Protein AF-A0A4R6VNT1-F1 (afdb_monomer)

Mean predicted aligned error: 5.86 Å

Structure (mmCIF, N/CA/C/O backbone):
data_AF-A0A4R6VNT1-F1
#
_entry.id   AF-A0A4R6VNT1-F1
#
loop_
_atom_site.group_PDB
_atom_site.id
_atom_site.type_symbol
_atom_site.label_atom_id
_atom_site.label_alt_id
_atom_site.label_comp_id
_atom_site.label_asym_id
_atom_site.label_entity_id
_atom_site.label_seq_id
_atom_site.pdbx_PDB_ins_code
_atom_site.Cartn_x
_atom_site.Cartn_y
_atom_site.Cartn_z
_atom_site.occupancy
_atom_site.B_iso_or_equiv
_atom_site.auth_seq_id
_atom_site.auth_comp_id
_atom_site.auth_asym_id
_atom_site.auth_atom_id
_atom_site.pdbx_PDB_model_num
ATOM 1 N N . MET A 1 1 ? 21.030 -1.553 -12.590 1.00 51.94 1 MET A N 1
ATOM 2 C CA . MET A 1 1 ? 19.910 -1.938 -13.469 1.00 51.94 1 MET A CA 1
ATOM 3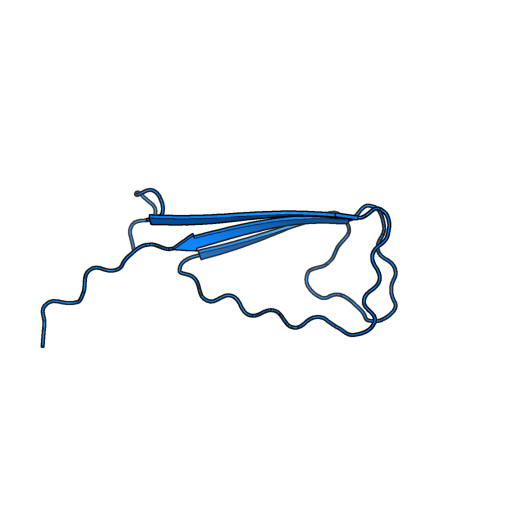 C C . MET A 1 1 ? 19.195 -0.652 -13.835 1.00 51.94 1 MET A C 1
ATOM 5 O O . MET A 1 1 ? 18.856 0.079 -12.916 1.00 51.94 1 MET A O 1
ATOM 9 N N . SER A 1 2 ? 19.154 -0.282 -15.120 1.00 53.47 2 SER A N 1
ATOM 10 C CA . SER A 1 2 ? 18.778 1.074 -15.556 1.00 53.47 2 SER A CA 1
ATOM 11 C C . SER A 1 2 ? 17.342 1.421 -15.161 1.00 53.47 2 SER A C 1
ATOM 13 O O . SER A 1 2 ? 16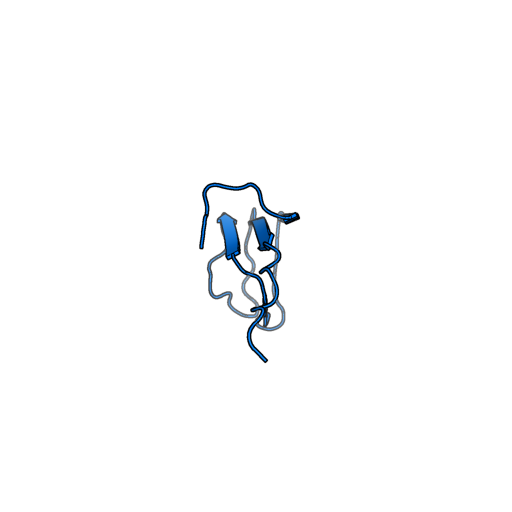.397 1.055 -15.852 1.00 53.47 2 SER A O 1
ATOM 15 N N . GLU A 1 3 ? 17.203 2.203 -14.090 1.00 57.28 3 GLU A N 1
ATOM 16 C CA . GLU A 1 3 ? 15.994 2.968 -13.752 1.00 57.28 3 GLU A CA 1
ATOM 17 C C . GLU A 1 3 ? 15.683 4.057 -14.807 1.00 57.28 3 GLU A C 1
ATOM 19 O O . GLU A 1 3 ? 14.659 4.728 -14.720 1.00 57.28 3 GLU A O 1
ATOM 24 N N . ASP A 1 4 ? 16.545 4.216 -15.821 1.00 73.44 4 ASP A N 1
ATOM 25 C CA . ASP A 1 4 ? 16.414 5.188 -16.913 1.00 73.44 4 ASP A CA 1
ATOM 26 C C . ASP A 1 4 ? 15.397 4.786 -17.998 1.00 73.44 4 ASP A C 1
ATOM 28 O O . ASP A 1 4 ? 15.063 5.608 -18.854 1.00 73.44 4 ASP A O 1
ATOM 32 N N . ARG A 1 5 ? 14.894 3.539 -17.994 1.00 86.31 5 ARG A N 1
ATOM 33 C CA . ARG A 1 5 ? 13.844 3.082 -18.924 1.00 86.31 5 ARG A CA 1
ATOM 34 C C . ARG A 1 5 ? 12.519 2.852 -18.202 1.00 86.31 5 ARG A C 1
ATOM 36 O O . ARG A 1 5 ? 12.501 2.370 -17.070 1.00 86.31 5 ARG A O 1
ATOM 43 N N . ALA A 1 6 ? 11.409 3.155 -18.876 1.00 89.81 6 ALA A N 1
ATOM 44 C CA . ALA A 1 6 ? 10.072 2.847 -18.370 1.00 89.81 6 ALA A CA 1
ATOM 45 C C . ALA A 1 6 ? 9.930 1.336 -18.074 1.00 89.81 6 ALA A C 1
ATOM 47 O O . ALA A 1 6 ? 10.564 0.531 -18.764 1.00 89.81 6 ALA A O 1
ATOM 48 N N . PRO A 1 7 ? 9.139 0.951 -17.056 1.00 93.69 7 PRO A N 1
ATOM 49 C CA . PRO A 1 7 ? 8.885 -0.453 -16.745 1.00 93.69 7 PRO A CA 1
ATOM 50 C C . PRO A 1 7 ? 8.164 -1.149 -17.901 1.00 93.69 7 PRO A C 1
ATOM 52 O O . PRO A 1 7 ? 7.327 -0.545 -18.573 1.00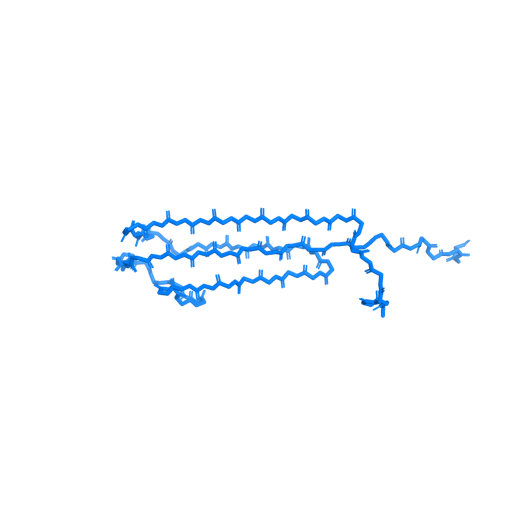 93.69 7 PRO A O 1
ATOM 55 N N . ASP A 1 8 ? 8.462 -2.431 -18.102 1.00 93.50 8 ASP A N 1
ATOM 56 C CA . ASP A 1 8 ? 7.766 -3.256 -19.097 1.00 93.50 8 ASP A CA 1
ATOM 57 C C . ASP A 1 8 ? 6.369 -3.647 -18.598 1.00 93.50 8 ASP A C 1
ATOM 59 O O . ASP A 1 8 ? 5.423 -3.767 -19.378 1.00 93.50 8 ASP A O 1
ATOM 63 N N . ILE A 1 9 ? 6.234 -3.822 -17.279 1.00 92.88 9 ILE A N 1
ATOM 64 C CA . ILE A 1 9 ? 4.966 -4.091 -16.605 1.00 92.88 9 ILE A CA 1
ATOM 65 C C . ILE A 1 9 ? 4.817 -3.133 -15.429 1.00 92.88 9 ILE A C 1
ATOM 67 O O . ILE A 1 9 ? 5.687 -3.040 -14.561 1.00 92.88 9 ILE A O 1
ATOM 71 N N . GLU A 1 10 ? 3.675 -2.453 -15.384 1.00 95.44 10 GLU A N 1
ATOM 72 C CA . GLU A 1 10 ? 3.294 -1.559 -14.299 1.00 95.44 10 GLU A CA 1
ATOM 73 C C . GLU A 1 10 ? 1.869 -1.865 -13.833 1.00 95.44 10 GLU A C 1
ATOM 75 O O . GLU A 1 10 ? 0.910 -1.783 -14.602 1.00 95.44 10 GLU A O 1
ATOM 80 N N . PHE A 1 11 ? 1.731 -2.165 -12.542 1.00 95.06 11 PHE A N 1
ATOM 81 C CA . PHE A 1 11 ? 0.446 -2.264 -11.863 1.00 95.06 11 PHE A CA 1
ATOM 82 C C . PHE A 1 11 ? 0.302 -1.142 -10.844 1.00 95.06 11 PHE A C 1
ATOM 84 O O . PHE A 1 11 ? 1.182 -0.910 -10.013 1.00 95.06 11 PHE A O 1
ATOM 91 N N . ARG A 1 12 ? -0.851 -0.471 -10.887 1.00 96.75 12 ARG A N 1
ATOM 92 C CA . ARG A 1 12 ? -1.257 0.512 -9.884 1.00 96.75 12 ARG A CA 1
ATOM 93 C C . ARG A 1 12 ? -2.621 0.155 -9.330 1.00 96.75 12 ARG A C 1
ATOM 95 O O . ARG A 1 12 ? -3.544 -0.132 -10.090 1.00 96.75 12 ARG A O 1
ATOM 102 N N . ALA A 1 13 ? -2.753 0.225 -8.014 1.00 95.50 13 ALA A N 1
ATOM 103 C CA . ALA A 1 13 ? -4.019 0.023 -7.326 1.00 95.50 13 ALA A CA 1
ATOM 104 C C . ALA A 1 13 ? -4.237 1.139 -6.306 1.00 95.50 13 ALA A C 1
ATOM 106 O O . ALA A 1 13 ? -3.291 1.615 -5.685 1.00 95.50 13 ALA A O 1
ATOM 107 N N . SER A 1 14 ? -5.489 1.559 -6.136 1.00 97.25 14 SER A N 1
ATOM 108 C CA . SER A 1 14 ? -5.868 2.520 -5.101 1.00 97.25 14 SER A CA 1
ATOM 109 C C . SER A 1 14 ? -7.066 1.983 -4.336 1.00 97.25 14 SER A C 1
ATOM 111 O O . SER A 1 14 ? -8.074 1.591 -4.928 1.00 97.25 14 SER A O 1
ATOM 113 N N . VAL A 1 15 ? -6.946 1.961 -3.013 1.00 95.19 15 VAL A N 1
ATOM 114 C CA . VAL A 1 15 ? -7.993 1.527 -2.091 1.00 95.19 15 VAL A CA 1
ATOM 115 C C . VAL A 1 15 ? -8.335 2.688 -1.174 1.00 95.19 15 VAL A C 1
ATOM 117 O O . VAL A 1 15 ? -7.454 3.329 -0.603 1.00 95.19 15 VAL A O 1
ATOM 120 N N . ARG A 1 16 ? -9.635 2.954 -1.017 1.00 98.06 16 ARG A N 1
ATOM 121 C CA . ARG A 1 16 ? -10.158 3.987 -0.118 1.00 98.06 16 ARG A CA 1
ATOM 122 C C . ARG A 1 16 ? -11.238 3.410 0.774 1.00 98.06 16 ARG A C 1
ATOM 124 O O . ARG A 1 16 ? -12.159 2.754 0.290 1.00 98.06 16 ARG A O 1
ATOM 131 N N . ALA A 1 17 ? -11.158 3.708 2.063 1.00 97.88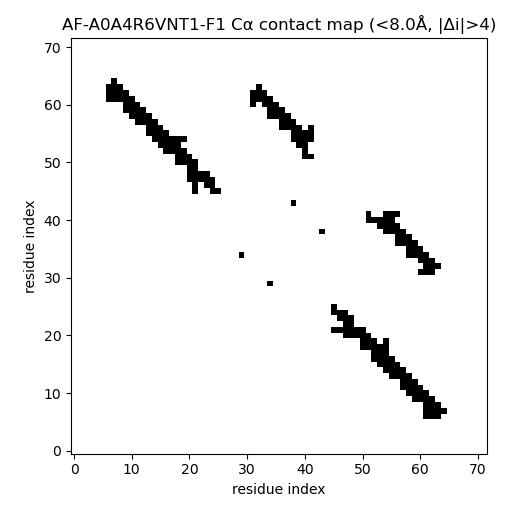 17 ALA A N 1
ATOM 132 C CA . ALA A 1 17 ? -12.145 3.272 3.036 1.00 97.88 17 ALA A CA 1
ATOM 133 C C . ALA A 1 17 ? -12.370 4.349 4.097 1.00 97.88 17 ALA A C 1
ATOM 135 O O . ALA A 1 17 ? -11.428 4.861 4.691 1.00 97.88 17 ALA A O 1
ATOM 136 N N . ARG A 1 18 ? -13.641 4.649 4.394 1.00 98.50 18 ARG A N 1
ATOM 137 C CA . ARG A 1 18 ? -13.985 5.536 5.520 1.00 98.50 18 ARG A CA 1
ATOM 138 C C . ARG A 1 18 ? -13.665 4.894 6.866 1.00 98.50 18 ARG A C 1
ATOM 140 O O . ARG A 1 18 ? -13.270 5.585 7.793 1.00 98.50 18 ARG A O 1
ATOM 147 N N . ARG A 1 19 ? -13.871 3.578 6.978 1.00 98.12 19 ARG A N 1
ATOM 148 C CA . ARG A 1 19 ? -13.519 2.766 8.146 1.00 98.12 19 ARG A CA 1
ATOM 149 C C . ARG A 1 19 ? -12.996 1.418 7.679 1.00 98.12 19 ARG A C 1
ATOM 151 O O . ARG A 1 19 ? -13.654 0.770 6.867 1.00 98.12 19 ARG A O 1
ATOM 158 N N . LEU A 1 20 ? -11.856 1.005 8.214 1.00 96.94 20 LEU A N 1
ATOM 159 C CA . LEU A 1 20 ? -11.217 -0.274 7.929 1.00 96.94 20 LEU A CA 1
ATOM 160 C C . LEU A 1 20 ? -10.825 -0.938 9.245 1.00 96.94 20 LEU A C 1
ATOM 162 O O . LEU A 1 20 ? -10.206 -0.309 10.099 1.00 96.94 20 LEU A O 1
ATOM 166 N N . ARG A 1 21 ? -11.192 -2.207 9.408 1.00 96.94 21 ARG A N 1
ATOM 167 C CA . ARG A 1 21 ? -10.818 -3.015 10.567 1.00 96.94 21 ARG A CA 1
ATOM 168 C C . ARG A 1 21 ? -10.359 -4.377 10.088 1.00 96.94 21 ARG A C 1
ATOM 170 O O . ARG A 1 21 ? -11.109 -5.079 9.414 1.00 96.94 21 ARG A O 1
ATOM 177 N N . PHE A 1 22 ? -9.153 -4.752 10.484 1.00 95.62 22 PHE A N 1
ATOM 178 C CA . PHE A 1 22 ? -8.621 -6.079 10.232 1.00 95.62 22 PHE A CA 1
ATOM 179 C C . PHE A 1 22 ? -9.028 -7.016 11.371 1.00 95.62 22 PHE A C 1
ATOM 181 O O . PHE A 1 22 ? -8.905 -6.676 12.549 1.00 95.62 22 PHE A O 1
ATOM 188 N N . HIS A 1 23 ? -9.562 -8.190 11.035 1.00 96.44 23 HIS A N 1
ATOM 189 C CA . HIS A 1 23 ? -9.851 -9.226 12.035 1.00 96.44 23 HIS A CA 1
ATOM 190 C C . HIS A 1 23 ? -8.596 -10.003 12.441 1.00 96.44 23 HIS A C 1
ATOM 192 O O . HIS A 1 23 ? -8.527 -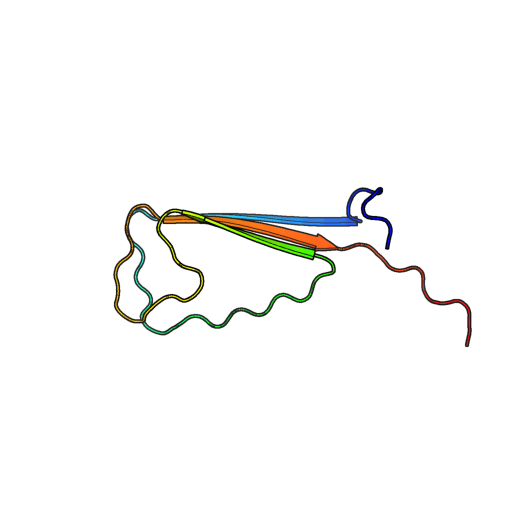10.488 13.562 1.00 96.44 23 HIS A O 1
ATOM 198 N N . ALA A 1 24 ? -7.621 -10.085 11.541 1.00 94.38 24 ALA A N 1
ATOM 199 C CA . ALA A 1 24 ? -6.293 -10.629 11.763 1.00 94.38 24 ALA A CA 1
ATOM 200 C C . ALA A 1 24 ? -5.290 -9.773 10.984 1.00 94.38 24 ALA A C 1
ATOM 202 O O . ALA A 1 24 ? -5.668 -9.148 9.990 1.00 94.38 24 ALA A O 1
ATOM 203 N N . GLU A 1 25 ? -4.039 -9.752 11.433 1.00 90.38 25 GLU A N 1
ATOM 204 C CA . GLU A 1 25 ? -2.967 -9.040 10.742 1.00 90.38 25 GLU A CA 1
ATOM 205 C C . GLU A 1 25 ? -2.783 -9.597 9.314 1.00 90.38 25 GLU A C 1
ATOM 207 O O . GLU A 1 25 ? -2.651 -10.817 9.142 1.00 90.38 25 GLU A O 1
ATOM 212 N N . PRO A 1 26 ? -2.837 -8.745 8.274 1.00 89.00 26 PRO A N 1
ATOM 213 C CA . PRO A 1 26 ? -2.680 -9.175 6.896 1.00 89.00 26 PRO A CA 1
ATOM 214 C C . PRO A 1 26 ? -1.222 -9.546 6.611 1.00 89.00 26 PRO A C 1
ATOM 216 O O . PRO A 1 26 ? -0.299 -8.831 6.986 1.00 89.00 26 PRO A O 1
ATOM 219 N N . ARG A 1 27 ? -1.021 -10.644 5.879 1.00 88.94 27 ARG A N 1
ATOM 220 C CA . ARG A 1 27 ? 0.288 -11.037 5.344 1.00 88.94 27 ARG A CA 1
ATOM 221 C C . ARG A 1 27 ? 0.316 -10.729 3.857 1.00 88.94 27 ARG A C 1
ATOM 223 O O . ARG A 1 27 ? -0.581 -11.162 3.135 1.00 88.94 27 ARG A O 1
ATOM 230 N N . VAL A 1 28 ? 1.315 -9.968 3.423 1.00 86.50 28 VAL A N 1
ATOM 231 C CA . VAL A 1 28 ? 1.454 -9.511 2.038 1.00 86.50 28 VAL A CA 1
ATOM 232 C C . VAL A 1 28 ? 2.862 -9.832 1.558 1.00 86.50 28 VAL A C 1
ATOM 234 O O . VAL A 1 28 ? 3.832 -9.451 2.204 1.00 86.50 28 VAL A O 1
ATOM 237 N N . GLU A 1 29 ? 2.958 -10.508 0.418 1.00 90.25 29 GLU A N 1
ATOM 238 C CA . GLU A 1 29 ? 4.211 -10.776 -0.286 1.00 90.25 29 GLU A CA 1
ATOM 239 C C . GLU A 1 29 ? 4.094 -10.199 -1.698 1.00 90.25 29 GLU A C 1
ATOM 241 O O . GLU A 1 29 ? 3.095 -10.421 -2.387 1.00 90.25 29 GLU A O 1
ATOM 246 N N . ILE A 1 30 ? 5.094 -9.418 -2.106 1.00 88.75 30 ILE A N 1
ATOM 247 C CA . ILE A 1 30 ? 5.200 -8.845 -3.448 1.00 88.75 30 ILE A CA 1
ATOM 248 C C . ILE A 1 30 ? 6.561 -9.250 -3.996 1.00 88.75 30 ILE A C 1
ATOM 250 O O . ILE A 1 30 ? 7.586 -8.916 -3.404 1.00 88.75 30 ILE A O 1
ATOM 254 N N . ASP A 1 31 ? 6.549 -9.944 -5.128 1.00 90.44 31 ASP A N 1
ATOM 255 C CA . ASP A 1 31 ? 7.744 -10.247 -5.908 1.00 90.44 31 ASP A CA 1
ATOM 256 C C 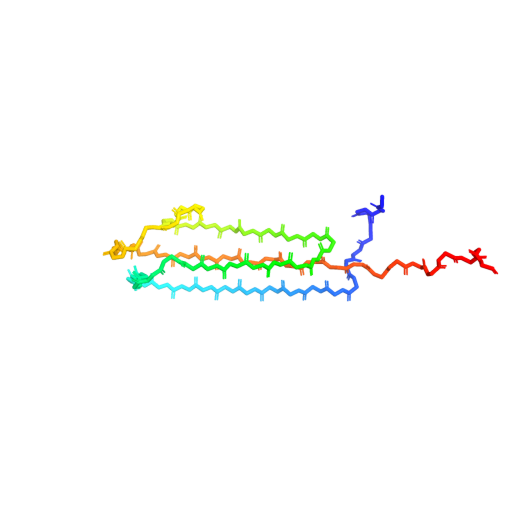. ASP A 1 31 ? 7.722 -9.398 -7.182 1.00 90.44 31 ASP A C 1
ATOM 258 O O . ASP A 1 31 ? 6.858 -9.560 -8.048 1.00 90.44 31 ASP A O 1
ATOM 262 N N . ALA A 1 32 ? 8.610 -8.409 -7.229 1.00 90.50 32 ALA A N 1
ATOM 263 C CA . ALA A 1 32 ? 8.751 -7.468 -8.329 1.00 90.50 32 ALA A CA 1
ATOM 264 C C . ALA A 1 32 ? 10.124 -6.797 -8.264 1.00 90.50 32 ALA A C 1
ATOM 266 O O . ALA A 1 32 ? 10.700 -6.644 -7.186 1.00 90.50 32 ALA A O 1
ATOM 267 N N . THR A 1 33 ? 10.609 -6.290 -9.401 1.00 92.75 33 THR A N 1
ATOM 268 C CA . THR A 1 33 ? 11.849 -5.496 -9.436 1.00 92.75 33 THR A CA 1
ATOM 269 C C . THR A 1 33 ? 11.762 -4.273 -8.519 1.00 92.75 33 THR A C 1
ATOM 271 O O . THR A 1 33 ? 12.737 -3.909 -7.863 1.00 92.75 33 THR A O 1
ATOM 274 N N . ARG A 1 34 ? 10.596 -3.615 -8.468 1.00 93.25 34 ARG A N 1
ATOM 275 C CA . ARG A 1 34 ? 10.339 -2.502 -7.552 1.00 93.25 34 ARG A CA 1
ATOM 276 C C . ARG A 1 34 ? 8.872 -2.452 -7.152 1.00 93.25 34 ARG A C 1
ATOM 278 O O . ARG A 1 34 ? 7.994 -2.431 -8.008 1.00 93.25 34 ARG A O 1
ATOM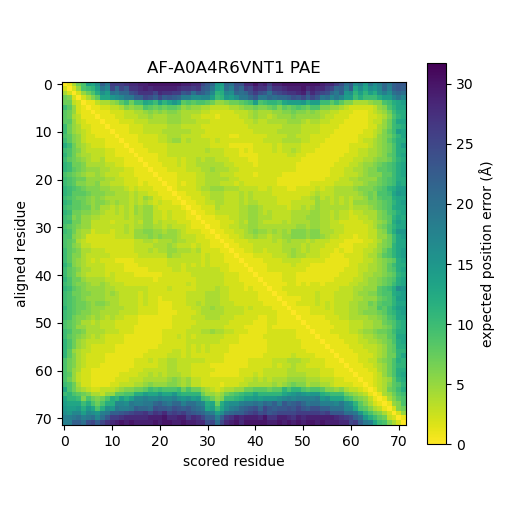 285 N N . SER A 1 35 ? 8.610 -2.318 -5.860 1.00 94.31 35 SER A N 1
ATOM 286 C CA . SER A 1 35 ? 7.274 -2.048 -5.328 1.00 94.31 35 SER A CA 1
AT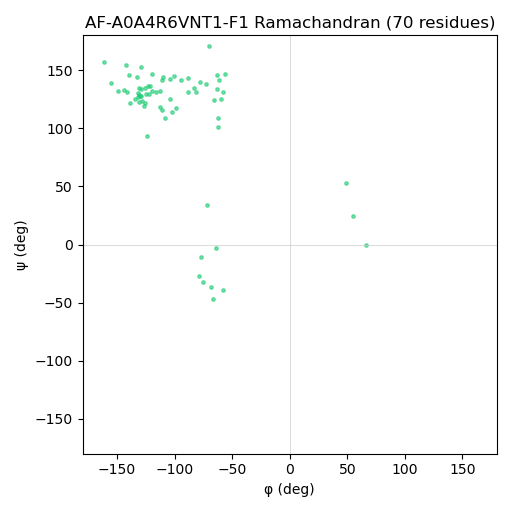OM 287 C C . SER A 1 35 ? 7.296 -0.871 -4.360 1.00 94.31 35 SER A C 1
ATOM 289 O O . SER A 1 35 ? 8.316 -0.588 -3.729 1.00 94.31 35 SER A O 1
ATOM 291 N N . GLY A 1 36 ? 6.171 -0.175 -4.234 1.00 93.12 36 GLY A N 1
ATOM 292 C CA . GLY A 1 36 ? 6.015 0.927 -3.296 1.00 93.12 36 GLY A CA 1
ATOM 293 C C . GLY A 1 36 ? 4.560 1.152 -2.912 1.00 93.12 36 GLY A C 1
ATOM 294 O O . GLY A 1 36 ? 3.679 1.143 -3.768 1.00 93.12 36 GLY A O 1
ATOM 295 N N . SER A 1 37 ? 4.350 1.418 -1.625 1.00 94.62 37 SER A N 1
ATOM 296 C CA . SER A 1 37 ? 3.049 1.717 -1.034 1.00 94.62 37 SER A CA 1
ATOM 297 C C . SER A 1 37 ? 3.064 3.136 -0.484 1.00 94.62 37 SER A C 1
ATOM 299 O O . SER A 1 37 ? 3.980 3.517 0.249 1.00 94.62 37 SER A O 1
ATOM 301 N N . ARG A 1 38 ? 2.049 3.934 -0.815 1.00 96.62 38 ARG A N 1
ATOM 302 C CA . ARG A 1 38 ? 1.790 5.213 -0.152 1.00 96.62 38 ARG A CA 1
ATOM 303 C C . ARG A 1 38 ? 0.512 5.098 0.658 1.00 96.62 38 ARG A C 1
ATOM 305 O O . ARG A 1 38 ? -0.575 4.946 0.102 1.00 96.62 38 ARG A O 1
ATOM 312 N N . ARG A 1 39 ? 0.652 5.225 1.974 1.00 97.06 39 ARG A N 1
ATOM 313 C CA . ARG A 1 39 ? -0.438 5.055 2.936 1.00 97.06 39 ARG A CA 1
ATOM 314 C C . ARG A 1 39 ? -0.805 6.383 3.585 1.00 97.06 39 ARG A C 1
ATOM 316 O O . ARG A 1 39 ? 0.049 7.218 3.867 1.00 97.06 39 ARG A O 1
ATOM 323 N N . THR A 1 40 ? -2.096 6.594 3.803 1.00 98.44 40 THR A N 1
ATOM 324 C CA . THR A 1 40 ? -2.645 7.705 4.589 1.00 98.44 40 THR A CA 1
ATOM 325 C C . THR A 1 40 ? -3.537 7.129 5.677 1.00 98.44 40 THR A C 1
ATOM 327 O O . THR A 1 40 ? -4.403 6.305 5.384 1.00 98.44 40 THR A O 1
ATOM 330 N N . ASN A 1 41 ? -3.312 7.559 6.924 1.00 97.50 41 ASN A N 1
ATOM 331 C CA . ASN A 1 41 ? -4.014 7.089 8.127 1.00 97.50 41 ASN A CA 1
ATOM 332 C C . ASN A 1 41 ? -3.977 5.565 8.339 1.00 97.50 41 ASN A C 1
ATOM 334 O O . ASN A 1 41 ? -4.837 5.003 9.019 1.00 97.50 41 ASN A O 1
ATOM 338 N N . LEU A 1 42 ? -2.968 4.900 7.774 1.00 96.38 42 LEU A N 1
ATOM 339 C CA . LEU A 1 42 ? -2.711 3.482 7.963 1.00 96.38 42 LEU A CA 1
ATOM 340 C C . LEU A 1 42 ? -1.198 3.273 8.132 1.00 96.38 42 LEU A C 1
ATOM 342 O O . LEU A 1 42 ? -0.451 3.687 7.243 1.00 96.38 42 LEU A O 1
ATOM 346 N N . PRO A 1 43 ? -0.741 2.688 9.250 1.00 94.31 43 PRO A N 1
ATOM 347 C CA . PRO A 1 43 ? 0.672 2.387 9.467 1.00 94.31 43 PRO A CA 1
ATOM 348 C C . PRO A 1 43 ? 1.164 1.247 8.562 1.00 94.31 43 PRO A C 1
ATOM 350 O O . PRO A 1 43 ? 0.377 0.572 7.888 1.00 94.31 43 PRO A O 1
ATOM 353 N N . ASP A 1 44 ? 2.480 1.035 8.551 1.00 90.12 44 ASP A N 1
ATOM 354 C CA . ASP A 1 44 ? 3.094 -0.084 7.832 1.00 90.12 44 ASP A CA 1
ATOM 355 C C . ASP A 1 44 ? 2.705 -1.433 8.456 1.00 90.12 44 ASP A C 1
ATOM 357 O O . ASP A 1 44 ? 2.230 -2.323 7.745 1.00 90.12 44 ASP A O 1
ATOM 361 N N . GLU A 1 45 ? 2.792 -1.523 9.784 1.00 91.88 45 GLU A N 1
ATOM 362 C CA . GLU A 1 45 ? 2.311 -2.642 10.598 1.00 91.88 45 GLU A CA 1
ATOM 363 C C . GLU A 1 45 ? 0.939 -2.300 11.188 1.00 91.88 45 GLU A C 1
ATOM 365 O O . GLU A 1 45 ? 0.792 -1.330 11.936 1.00 91.88 45 GLU A O 1
ATOM 370 N N . VAL A 1 46 ? -0.087 -3.073 10.824 1.00 94.38 46 VAL A N 1
ATOM 371 C CA . VAL A 1 46 ? -1.465 -2.853 11.284 1.00 94.38 46 VAL A CA 1
ATOM 372 C C . VAL A 1 46 ? -1.821 -3.814 12.408 1.00 94.38 46 VAL A C 1
ATOM 374 O O . VAL A 1 46 ? -1.457 -4.985 12.395 1.00 94.38 46 VAL A O 1
ATOM 377 N N . GLU A 1 47 ? -2.617 -3.341 13.356 1.00 94.62 47 GLU A N 1
ATOM 378 C CA . GLU A 1 47 ? -3.042 -4.132 14.502 1.00 94.62 47 GLU A CA 1
ATOM 379 C C . GLU A 1 47 ? -4.400 -4.792 14.252 1.00 94.62 47 GLU A C 1
ATOM 381 O O . GLU A 1 47 ? -5.338 -4.199 13.700 1.00 94.62 47 GLU A O 1
ATOM 386 N N . ALA A 1 48 ? -4.537 -6.032 14.722 1.00 95.94 48 ALA A N 1
ATOM 387 C CA . ALA A 1 48 ? -5.820 -6.711 14.723 1.00 95.94 48 ALA A CA 1
ATOM 388 C C . ALA A 1 48 ? -6.827 -5.946 15.593 1.00 95.94 48 ALA A C 1
ATOM 390 O O . ALA A 1 48 ? -6.523 -5.434 16.666 1.00 95.94 48 ALA A O 1
ATOM 391 N N . HIS A 1 49 ? -8.070 -5.908 15.129 1.00 96.75 49 HIS A N 1
ATOM 392 C CA . HIS A 1 49 ? -9.214 -5.323 15.817 1.00 96.75 49 HIS A CA 1
ATOM 393 C C . HIS A 1 49 ? -9.204 -3.801 16.026 1.00 96.75 49 HIS A C 1
ATOM 395 O O . HIS A 1 49 ? -10.221 -3.282 16.495 1.00 96.75 49 HIS A O 1
ATOM 401 N N . VAL A 1 50 ? -8.168 -3.084 15.593 1.00 97.44 50 VAL A N 1
ATOM 402 C CA . VAL A 1 50 ? -8.152 -1.618 15.534 1.00 97.44 50 VAL A CA 1
ATOM 403 C C . VAL A 1 50 ? -8.945 -1.135 14.317 1.00 97.44 50 VAL A C 1
ATOM 405 O O . VAL A 1 50 ? -8.915 -1.743 13.247 1.00 97.44 50 VAL A O 1
ATOM 408 N N . THR A 1 51 ? -9.717 -0.058 14.494 1.00 97.94 51 THR A N 1
ATOM 409 C CA . THR A 1 51 ? -10.449 0.583 13.392 1.00 97.94 51 THR A CA 1
ATOM 410 C C . THR A 1 51 ? -9.712 1.835 12.949 1.00 97.94 51 THR A C 1
ATOM 412 O O . THR A 1 51 ? -9.658 2.820 13.681 1.00 97.94 51 THR A O 1
ATOM 415 N N . TYR A 1 52 ? -9.202 1.802 11.726 1.00 97.69 52 TYR A N 1
ATOM 416 C CA . TYR A 1 52 ? -8.597 2.942 11.053 1.00 97.69 52 TYR A CA 1
ATOM 417 C C . TYR A 1 52 ? -9.678 3.720 10.304 1.00 97.69 52 TYR A C 1
ATOM 419 O O . TYR A 1 52 ? -10.624 3.125 9.774 1.00 97.69 52 TYR A O 1
ATOM 427 N N . SER A 1 53 ? -9.560 5.046 10.278 1.00 98.25 53 SER A N 1
ATOM 428 C CA . SER A 1 53 ? -10.543 5.936 9.651 1.00 98.25 53 SER A CA 1
ATOM 429 C C . SER A 1 53 ? -9.904 6.743 8.530 1.00 98.25 53 SER A C 1
ATOM 431 O O . SER A 1 53 ? -8.726 7.079 8.614 1.00 98.25 53 SER A O 1
ATOM 433 N N . ASP A 1 54 ? -10.690 7.033 7.493 1.00 98.31 54 ASP A N 1
ATOM 434 C CA . ASP A 1 54 ? -10.269 7.808 6.319 1.00 98.31 54 ASP A CA 1
ATOM 435 C C . ASP A 1 54 ? -8.941 7.310 5.728 1.00 98.31 54 ASP A C 1
ATOM 437 O O . ASP A 1 54 ? -7.972 8.054 5.561 1.00 98.31 54 ASP A O 1
ATOM 441 N N . VAL A 1 55 ? -8.912 6.006 5.451 1.00 98.25 55 VAL A N 1
ATOM 442 C CA . VAL A 1 55 ? -7.755 5.286 4.922 1.00 98.25 55 VAL A CA 1
ATOM 443 C C . VAL A 1 55 ? -7.688 5.443 3.409 1.00 98.25 55 VAL A C 1
ATOM 445 O O . VAL A 1 55 ? -8.680 5.226 2.702 1.00 98.25 55 VAL A O 1
ATOM 448 N N . GLN A 1 56 ? -6.484 5.730 2.915 1.00 98.31 56 GLN A N 1
ATOM 449 C CA . GLN A 1 56 ? -6.122 5.576 1.511 1.00 98.31 56 GLN A CA 1
ATOM 450 C C . GLN A 1 56 ? -4.800 4.819 1.397 1.00 98.31 56 GLN A C 1
ATOM 452 O O . GLN A 1 56 ? -3.842 5.123 2.108 1.00 98.31 56 GLN A O 1
ATOM 457 N N . VAL A 1 57 ? -4.758 3.856 0.482 1.00 96.56 57 VAL A N 1
ATOM 458 C CA . VAL A 1 57 ? -3.543 3.133 0.106 1.00 96.56 57 VAL A CA 1
ATOM 459 C C . VAL A 1 57 ? -3.418 3.190 -1.408 1.00 96.56 57 VAL A C 1
ATOM 461 O O . VAL A 1 57 ? -4.343 2.790 -2.113 1.00 96.56 57 VAL A O 1
ATOM 464 N N . ASP A 1 58 ? -2.293 3.705 -1.890 1.00 97.75 58 ASP A N 1
ATOM 465 C CA . ASP A 1 58 ? -1.920 3.688 -3.300 1.00 97.75 58 ASP A CA 1
ATOM 466 C C . ASP A 1 58 ? -0.701 2.772 -3.466 1.00 97.75 58 ASP A C 1
ATOM 468 O O . ASP A 1 58 ? 0.357 3.047 -2.901 1.00 97.75 58 ASP A O 1
ATOM 472 N N . GLU A 1 59 ? -0.847 1.700 -4.237 1.00 95.50 59 GLU A N 1
ATOM 473 C CA . GLU A 1 59 ? 0.216 0.738 -4.538 1.00 95.50 59 GLU A CA 1
ATOM 474 C C . GLU A 1 59 ? 0.758 0.953 -5.952 1.00 95.50 59 GLU A C 1
ATOM 476 O O . GLU A 1 59 ? -0.001 1.224 -6.890 1.00 95.50 59 GLU A O 1
ATOM 481 N N . ALA A 1 60 ? 2.068 0.779 -6.108 1.00 96.88 60 ALA A N 1
ATOM 482 C CA . ALA A 1 60 ? 2.754 0.709 -7.389 1.00 96.88 60 ALA A CA 1
ATOM 483 C C . ALA A 1 60 ? 3.700 -0.496 -7.406 1.00 96.88 60 ALA A C 1
ATOM 485 O O . ALA A 1 60 ? 4.552 -0.635 -6.529 1.00 96.88 60 ALA A O 1
ATOM 486 N N . ILE A 1 61 ? 3.564 -1.347 -8.419 1.00 95.88 61 ILE A N 1
ATOM 487 C CA . ILE A 1 61 ? 4.397 -2.532 -8.637 1.00 95.88 61 ILE A CA 1
ATOM 488 C C . ILE A 1 61 ? 4.935 -2.446 -10.061 1.00 95.88 61 ILE A C 1
ATOM 490 O O . ILE A 1 61 ? 4.161 -2.391 -11.017 1.00 95.88 61 ILE A O 1
ATOM 494 N N . LEU A 1 62 ? 6.256 -2.388 -10.191 1.00 95.25 62 LEU A N 1
ATOM 495 C CA . LEU A 1 62 ? 6.975 -2.146 -11.435 1.00 95.25 62 LEU A CA 1
ATOM 496 C C . LEU A 1 62 ? 7.935 -3.306 -11.695 1.00 95.25 62 LEU A C 1
ATOM 498 O O . LEU A 1 62 ? 8.621 -3.781 -10.785 1.00 95.25 62 LEU A O 1
ATOM 502 N N . SER A 1 63 ? 7.994 -3.771 -12.936 1.00 93.81 63 SER A N 1
ATOM 503 C CA . SER A 1 63 ? 8.910 -4.833 -13.347 1.00 93.81 63 SER A CA 1
ATOM 504 C C . SER A 1 63 ? 9.505 -4.556 -14.719 1.00 93.81 63 SER A C 1
ATOM 506 O O . SER A 1 63 ? 8.859 -3.985 -15.600 1.00 93.81 63 SER A O 1
ATOM 508 N N . TRP A 1 64 ? 10.754 -4.979 -14.876 1.00 92.56 64 TRP A N 1
ATOM 509 C CA . TRP A 1 64 ? 11.518 -4.905 -16.112 1.00 92.56 64 TRP A CA 1
ATOM 510 C C . TRP A 1 64 ? 11.926 -6.324 -16.489 1.00 92.56 64 TRP A C 1
ATOM 512 O O . TRP A 1 64 ? 12.350 -7.094 -15.630 1.00 92.56 64 TRP A O 1
ATOM 522 N N . LEU A 1 65 ? 11.799 -6.669 -17.764 1.00 89.81 65 LEU A N 1
ATOM 523 C CA . LEU A 1 65 ? 12.378 -7.885 -18.307 1.00 89.81 65 LEU A CA 1
ATOM 524 C C . LEU A 1 65 ? 13.900 -7.759 -18.239 1.00 89.81 65 LEU A C 1
ATOM 526 O O . LEU A 1 65 ? 14.485 -6.793 -18.743 1.00 89.81 65 LEU A O 1
ATOM 530 N N . GLU A 1 66 ? 14.525 -8.731 -17.592 1.00 82.19 66 GLU A N 1
ATOM 531 C CA . GLU A 1 66 ? 15.961 -8.938 -17.683 1.00 82.19 66 GLU A CA 1
ATOM 532 C C . GLU A 1 66 ? 16.225 -9.720 -18.971 1.00 82.19 66 GLU A C 1
ATOM 534 O O . GLU A 1 66 ? 15.533 -10.701 -19.264 1.00 82.19 66 GLU A O 1
ATOM 539 N N . GLU A 1 67 ? 17.182 -9.261 -19.779 1.00 76.69 67 GLU A N 1
ATOM 540 C CA . GLU A 1 67 ? 17.633 -10.072 -20.906 1.00 76.69 67 GLU A CA 1
ATOM 541 C C . GLU A 1 67 ? 18.247 -11.361 -20.343 1.00 76.69 67 GLU A C 1
ATOM 543 O O . GLU A 1 67 ? 19.010 -11.294 -19.374 1.00 76.69 67 GLU A O 1
ATOM 548 N N . PRO A 1 68 ? 17.901 -12.537 -20.894 1.00 73.25 68 PRO A N 1
ATOM 549 C CA . PRO A 1 68 ? 18.512 -13.777 -20.453 1.00 73.25 68 PRO A CA 1
ATOM 550 C C . PRO A 1 68 ? 20.026 -13.681 -20.646 1.00 73.25 68 PRO A C 1
ATOM 552 O O . PRO A 1 68 ? 20.502 -13.297 -21.713 1.00 73.25 68 PRO A O 1
ATOM 555 N N . ASP A 1 69 ? 20.776 -14.029 -19.604 1.00 71.62 69 ASP A N 1
ATOM 556 C CA . ASP A 1 69 ? 22.235 -14.026 -19.640 1.00 71.62 69 ASP A CA 1
ATOM 557 C C . ASP A 1 69 ? 22.692 -15.038 -20.712 1.00 71.62 69 ASP A C 1
ATOM 559 O O . ASP A 1 69 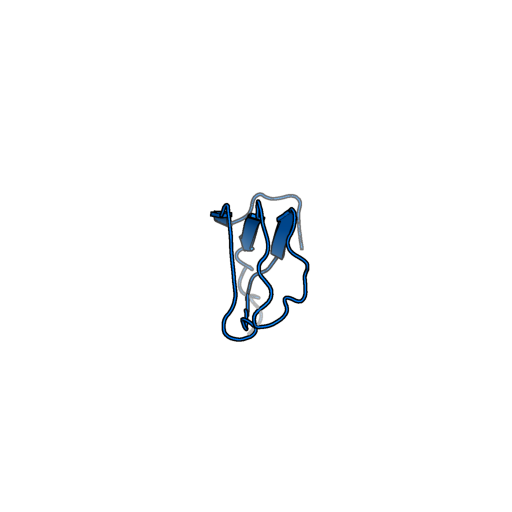? 22.539 -16.249 -20.537 1.00 71.62 69 ASP A O 1
ATOM 563 N N . GLU A 1 70 ? 23.227 -14.574 -21.849 1.00 63.69 70 GLU A N 1
ATOM 564 C CA . GLU A 1 70 ? 23.667 -15.424 -22.977 1.00 63.69 70 GLU A CA 1
ATOM 565 C C . GLU A 1 70 ? 24.954 -16.224 -22.670 1.00 63.69 70 GLU A C 1
ATOM 567 O O . GLU A 1 70 ? 25.801 -16.456 -23.535 1.00 63.69 70 GLU A O 1
ATOM 572 N N . ARG A 1 71 ? 25.146 -16.662 -21.422 1.00 60.94 71 ARG A N 1
ATOM 573 C CA . ARG A 1 71 ? 26.224 -17.574 -21.032 1.00 60.94 71 ARG A CA 1
ATOM 574 C C . ARG A 1 71 ? 25.652 -18.809 -20.348 1.00 60.94 71 ARG A C 1
ATOM 576 O O . ARG A 1 71 ? 25.451 -18.841 -19.138 1.00 60.94 71 ARG A O 1
ATOM 583 N N . SER A 1 72 ? 25.430 -19.850 -21.145 1.00 52.78 72 SER A N 1
ATOM 584 C CA . SER A 1 72 ? 25.318 -21.250 -20.717 1.00 52.78 72 SER A CA 1
ATOM 585 C C . SER A 1 72 ? 25.994 -22.146 -21.743 1.00 52.78 72 SER A C 1
ATOM 587 O O . SER A 1 72 ? 25.750 -21.930 -22.950 1.00 52.78 72 SER A O 1
#

Radius of gyration: 16.7 Å; Cα contacts (8 Å, |Δi|>4): 115; chains: 1; bounding box: 40×29×39 Å

Secondary structure (DSSP, 8-state):
--TTS--SEEEEEEEEEEEEE-SS-------SSEEEEEEES--SSPPTT-EEEEEEEEEEEEE-PPPP-S--

Nearest PDB structures (foldseek):
  6ylx-assembly1_P  TM=2.736E-01  e=3.291E+00  Saccharomyces cerevisiae
  8c3a-assembly1_x  TM=2.724E-01  e=3.473E+00  Candida albicans
  8p8u-assembly1_QO  TM=2.659E-01  e=4.081E+00  Saccharomyces cerevisiae
  5umd-assembly1_W  TM=2.342E-01  e=9.648E+00  Plasmodium falciparum 3D7

Foldseek 3Di:
DDPVDAFPDKDKDKDWDQKDAAQDWDDDDDDAPDKDKDKDQADPTDDHGDITGGIMIMIMGGHHDDDPDPDD

Solvent-accessible surface area (backbone atoms only — not comparable to full-atom values): 4689 Å² total; per-residue (Å²): 129,76,83,87,53,83,61,76,43,77,50,74,48,77,49,76,37,69,66,46,65,37,87,55,65,84,86,83,88,86,90,60,82,40,72,51,76,49,64,37,69,52,69,94,79,64,59,55,71,45,74,38,52,63,30,37,40,40,41,39,41,32,30,65,84,73,79,78,76,95,77,130

pLDDT: mean 90.12, std 11.68, range [51.94, 98.5]

Sequence (72 aa):
MSEDRAPDIEFRASVRARRLRFHAEPRVEIDATRSGSRRTNLPDEVEAHVTYSDVQVDEAILSWLEEPDERS

Organism: NCBI:txid663603